Protein AF-A0A2T7NDS4-F1 (afdb_monomer)

Mean predicted aligned error: 14.31 Å

Organism: Pomacea canaliculata (NCBI:txid400727)

Sequence (154 aa):
MDAEPAAVDAEPAAVSIPSIEEQLSEEKEKNKVLEERVRQLEHHLQTLESTSKIEKFGLERYAHDDAKIEFDTGFPNYNVLKIFHIFLEPHAKVMYQTYGKSGEKVWMRRPNGNMQLIDELFMFLVWIRLGMLTTDLSDRFAISASSVSTKINV

Structure (mmCIF, N/CA/C/O backbone):
data_AF-A0A2T7NDS4-F1
#
_entry.id   AF-A0A2T7NDS4-F1
#
loop_
_atom_site.group_PDB
_atom_site.id
_atom_site.type_symbol
_atom_site.label_atom_id
_atom_site.label_alt_id
_atom_site.label_comp_id
_atom_site.label_asym_id
_atom_site.label_entity_id
_atom_site.label_seq_id
_atom_site.pdbx_PDB_ins_code
_atom_site.Cartn_x
_atom_site.Cartn_y
_atom_site.Cartn_z
_atom_site.occupancy
_atom_si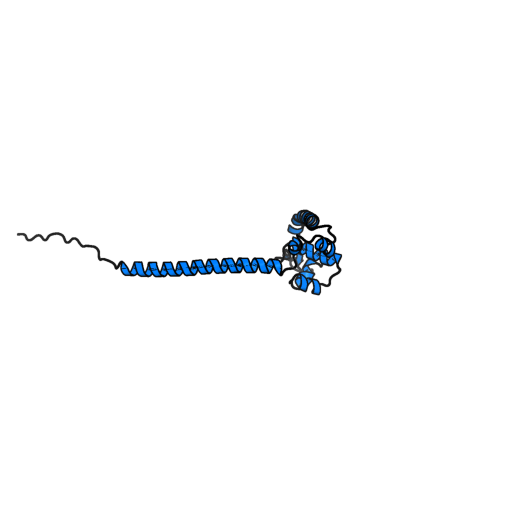te.B_iso_or_equiv
_atom_site.auth_seq_id
_atom_site.auth_comp_id
_atom_site.auth_asym_id
_atom_site.auth_atom_id
_atom_site.pdbx_PDB_model_num
ATOM 1 N N . MET A 1 1 ? -27.263 52.489 82.680 1.00 41.75 1 MET A N 1
ATOM 2 C CA . MET A 1 1 ? -25.804 52.349 82.626 1.00 41.75 1 MET A CA 1
ATOM 3 C C . MET A 1 1 ? -25.465 50.974 83.168 1.00 41.75 1 MET A C 1
ATOM 5 O O . MET A 1 1 ? -25.649 50.777 84.357 1.00 41.75 1 MET A O 1
ATOM 9 N N . ASP A 1 2 ? -25.137 49.935 82.416 1.00 43.25 2 ASP A N 1
ATOM 10 C CA . ASP A 1 2 ? -25.040 49.710 80.975 1.00 43.25 2 ASP A CA 1
ATOM 11 C C . ASP A 1 2 ? -25.204 48.194 80.794 1.00 43.25 2 ASP A C 1
ATOM 13 O O . ASP A 1 2 ? -24.576 47.411 81.505 1.00 43.25 2 ASP A O 1
ATOM 17 N N . ALA A 1 3 ? -26.113 47.782 79.911 1.00 47.69 3 ALA A N 1
ATOM 18 C CA . ALA A 1 3 ? -26.225 46.400 79.467 1.00 47.69 3 ALA A CA 1
ATOM 19 C C . ALA A 1 3 ? -25.550 46.334 78.096 1.00 47.69 3 ALA A C 1
ATOM 21 O O . ALA A 1 3 ? -26.121 46.779 77.103 1.00 47.69 3 ALA A O 1
ATOM 22 N N . GLU A 1 4 ? -24.315 45.846 78.069 1.00 45.97 4 GLU A N 1
ATOM 23 C CA . GLU A 1 4 ? -23.534 45.637 76.851 1.00 45.97 4 GLU A CA 1
ATOM 24 C C . GLU A 1 4 ? -23.618 44.146 76.470 1.00 45.97 4 GLU A C 1
ATOM 26 O O . GLU A 1 4 ? -23.260 43.293 77.288 1.00 45.97 4 GLU A O 1
ATOM 31 N N . PRO A 1 5 ? -24.162 43.788 75.290 1.00 51.44 5 PRO A N 1
ATOM 32 C CA . PRO A 1 5 ? -24.329 42.396 74.897 1.00 51.44 5 PRO A CA 1
ATOM 33 C C . PRO A 1 5 ? -23.054 41.843 74.253 1.00 51.44 5 PRO A C 1
ATOM 35 O O . PRO A 1 5 ? -22.427 42.480 73.407 1.00 51.44 5 PRO A O 1
ATOM 38 N N . ALA A 1 6 ? -22.709 40.618 74.648 1.00 43.88 6 ALA A N 1
ATOM 39 C CA . ALA A 1 6 ? -21.633 39.827 74.074 1.00 43.88 6 ALA A CA 1
ATOM 40 C C . ALA A 1 6 ? -21.829 39.613 72.563 1.00 43.88 6 ALA A C 1
ATOM 42 O O . ALA A 1 6 ? -22.940 39.364 72.091 1.00 43.88 6 ALA A O 1
ATOM 43 N N . ALA A 1 7 ? -20.721 39.718 71.831 1.00 42.28 7 ALA A N 1
ATOM 44 C CA . ALA A 1 7 ? -20.628 39.533 70.394 1.00 42.28 7 ALA A CA 1
ATOM 45 C C . ALA A 1 7 ? -21.216 38.186 69.948 1.00 42.28 7 ALA A C 1
ATOM 47 O O . ALA A 1 7 ? -20.934 37.133 70.516 1.00 42.28 7 ALA A O 1
ATOM 48 N N . VAL A 1 8 ? -22.046 38.257 68.910 1.00 47.47 8 VAL A N 1
ATOM 49 C CA . VAL A 1 8 ? -22.622 37.114 68.210 1.00 47.47 8 VAL A CA 1
ATOM 50 C C . VAL A 1 8 ? -21.560 36.591 67.247 1.00 47.47 8 VAL A C 1
ATOM 52 O O . VAL A 1 8 ? -21.313 37.207 66.210 1.00 47.47 8 VAL A O 1
ATOM 55 N N . ASP A 1 9 ? -20.936 35.465 67.585 1.00 41.38 9 ASP A N 1
ATOM 56 C CA . ASP A 1 9 ? -20.198 34.657 66.617 1.00 41.38 9 ASP A CA 1
ATOM 57 C C . ASP A 1 9 ? -21.216 34.059 65.638 1.00 41.38 9 ASP A C 1
ATOM 59 O O . ASP A 1 9 ? -21.922 33.093 65.929 1.00 41.38 9 ASP A O 1
ATOM 63 N N . ALA A 1 10 ? -21.348 34.700 64.478 1.00 47.75 10 ALA A N 1
ATOM 64 C CA . ALA A 1 10 ? -22.115 34.184 63.359 1.00 47.75 10 ALA A CA 1
ATOM 65 C C . ALA A 1 10 ? -21.339 33.022 62.721 1.00 47.75 10 ALA A C 1
ATOM 67 O O . ALA A 1 10 ? -20.487 33.211 61.853 1.00 47.75 10 ALA A O 1
ATOM 68 N N . GLU A 1 11 ? -21.644 31.815 63.186 1.00 43.88 11 GLU A N 1
ATOM 69 C CA . GLU A 1 11 ? -21.282 30.548 62.558 1.00 43.88 11 GLU A CA 1
ATOM 70 C C . GLU A 1 11 ? -21.787 30.547 61.094 1.00 43.88 11 GLU A C 1
ATOM 72 O O . GLU A 1 11 ? -22.980 30.775 60.855 1.00 43.88 11 GLU A O 1
ATOM 77 N N . PRO A 1 12 ? -20.921 30.363 60.078 1.00 47.38 12 PRO A N 1
ATOM 78 C CA . PRO A 1 12 ? -21.360 30.384 58.692 1.00 47.38 12 PRO A CA 1
ATOM 79 C C . PRO A 1 12 ? -22.199 29.140 58.396 1.00 47.38 12 PRO A C 1
ATOM 81 O O . PRO A 1 12 ? -21.776 28.006 58.611 1.00 47.38 12 PRO A O 1
ATOM 84 N N . ALA A 1 13 ? -23.401 29.399 57.883 1.00 47.78 13 ALA A N 1
ATOM 85 C CA . ALA A 1 13 ? -24.401 28.433 57.462 1.00 47.78 13 ALA A CA 1
ATOM 86 C C . ALA A 1 13 ? -23.800 27.204 56.757 1.00 47.78 13 ALA A C 1
ATOM 88 O O . ALA A 1 13 ? -23.180 27.304 55.697 1.00 47.78 13 ALA A O 1
ATOM 89 N N . ALA A 1 14 ? -24.059 26.036 57.343 1.00 49.88 14 ALA A N 1
ATOM 90 C CA . ALA A 1 14 ? -23.807 24.728 56.767 1.00 49.88 14 ALA A CA 1
ATOM 91 C C . ALA A 1 14 ? -24.594 24.556 55.453 1.00 49.88 14 ALA A C 1
ATOM 93 O O . ALA A 1 14 ? -25.759 24.158 55.444 1.00 49.88 14 ALA A O 1
ATOM 94 N N . VAL A 1 15 ? -23.958 24.855 54.321 1.00 55.72 15 VAL A N 1
ATOM 95 C CA . VAL A 1 15 ? -24.468 24.474 53.001 1.00 55.72 15 VAL A CA 1
ATOM 96 C C . VAL A 1 15 ? -24.161 22.987 52.789 1.00 55.72 15 VAL A C 1
ATOM 98 O O . VAL A 1 15 ? -23.038 2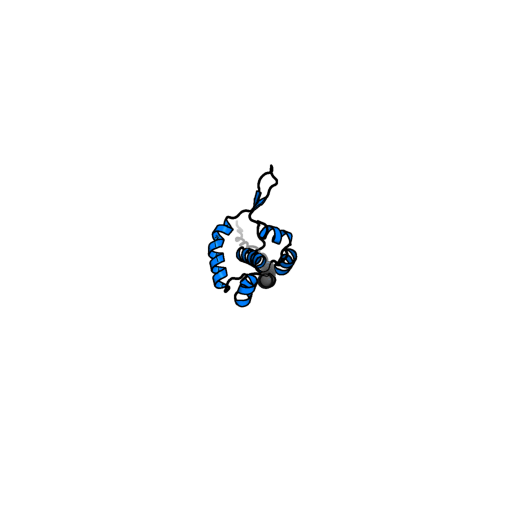2.601 52.490 1.00 55.72 15 VAL A O 1
ATOM 101 N N . SER A 1 16 ? -25.187 22.169 53.031 1.00 60.44 16 SER A N 1
ATOM 102 C CA . SER A 1 16 ? -25.400 20.757 52.666 1.00 60.44 16 SER A CA 1
ATOM 103 C C . SER A 1 16 ? -24.277 20.013 51.920 1.00 60.44 16 SER A C 1
ATOM 105 O O . SER A 1 16 ? -24.285 19.886 50.697 1.00 60.44 16 SER A O 1
ATOM 107 N N . ILE A 1 17 ? -23.415 19.370 52.707 1.00 57.44 17 ILE A N 1
ATOM 108 C CA . ILE A 1 17 ? -22.462 18.310 52.328 1.00 57.44 17 ILE A CA 1
ATOM 109 C C . ILE A 1 17 ? -23.103 17.121 51.554 1.00 57.44 17 ILE A C 1
ATOM 111 O O . ILE A 1 17 ? -22.473 16.644 50.609 1.00 57.44 17 ILE A O 1
ATOM 115 N N . PRO A 1 18 ? -24.353 16.675 51.830 1.00 60.62 18 PRO A N 1
ATOM 116 C CA . PRO A 1 18 ? -24.941 15.507 51.151 1.00 60.62 18 PRO A CA 1
ATOM 117 C C . PRO A 1 18 ? -25.150 15.686 49.640 1.00 60.62 18 PRO A C 1
ATOM 119 O O . PRO A 1 18 ? -25.007 14.740 48.873 1.00 60.62 18 PRO A O 1
ATOM 122 N N . SER A 1 19 ? -25.442 16.913 49.193 1.00 67.25 19 SER A N 1
ATOM 123 C CA . SER A 1 19 ? -25.719 17.205 47.778 1.00 67.25 19 SER A CA 1
ATOM 124 C C . SER A 1 19 ? -24.466 17.128 46.902 1.00 67.25 19 SER A C 1
ATOM 126 O O . SER A 1 19 ? -24.572 16.881 45.703 1.00 67.25 19 SER A O 1
ATOM 128 N N . ILE A 1 20 ? -23.287 17.358 47.484 1.00 73.94 20 ILE A N 1
ATOM 129 C CA . ILE A 1 20 ? -22.004 17.313 46.773 1.00 73.94 20 ILE A CA 1
ATOM 130 C C . ILE A 1 20 ? -21.525 15.861 46.653 1.00 73.94 20 ILE A C 1
ATOM 132 O O . ILE A 1 20 ? -20.985 15.474 45.618 1.00 73.94 20 ILE A O 1
ATOM 136 N N . GLU A 1 21 ? -21.752 15.039 47.680 1.00 77.31 21 GLU A N 1
ATOM 137 C CA . GLU A 1 21 ? -21.430 13.606 47.653 1.00 77.31 21 GLU A CA 1
ATOM 138 C C . GLU A 1 21 ? -22.264 12.853 46.611 1.00 77.31 21 GLU A C 1
ATOM 140 O O . GLU A 1 21 ? -21.729 12.021 45.875 1.00 77.31 21 GLU A O 1
ATOM 145 N N . GLU A 1 22 ? -23.548 13.196 46.494 1.00 80.75 22 GLU A N 1
ATOM 146 C CA . GLU A 1 22 ? -24.446 12.640 45.481 1.00 80.75 22 GLU A CA 1
ATOM 147 C C . GLU A 1 22 ? -23.983 13.006 44.062 1.00 80.75 22 GLU A C 1
ATOM 149 O O . GLU A 1 22 ? -23.778 12.117 43.232 1.00 80.75 22 GLU A O 1
ATOM 154 N N . GLN A 1 23 ? -23.663 14.280 43.812 1.00 80.31 23 GLN A N 1
ATOM 155 C CA . GLN A 1 23 ? -23.099 14.737 42.534 1.00 80.31 23 GLN A CA 1
ATOM 156 C C . GLN A 1 23 ? -21.752 14.078 42.200 1.00 80.31 23 GLN A C 1
ATOM 158 O O . GLN A 1 23 ? -21.508 13.710 41.050 1.00 80.31 23 GLN A O 1
ATOM 163 N N . LEU A 1 24 ? -20.881 13.886 43.197 1.00 84.88 24 LEU A N 1
ATOM 164 C CA . LEU A 1 24 ? -19.600 13.199 43.023 1.00 84.88 24 LEU A CA 1
ATOM 165 C C . LEU A 1 24 ? -19.795 11.714 42.686 1.00 84.88 24 LEU A C 1
ATOM 167 O O . LEU A 1 24 ? -18.999 11.141 41.939 1.00 84.88 24 LEU A O 1
ATOM 171 N N . SER A 1 25 ? -20.838 11.082 43.228 1.00 83.62 25 SER A N 1
ATOM 172 C CA . SER A 1 25 ? -21.182 9.692 42.920 1.00 83.62 25 SER A CA 1
ATOM 173 C C . SER A 1 25 ? -21.686 9.534 41.481 1.00 83.62 25 SER A C 1
ATOM 175 O O . SER A 1 25 ? -21.227 8.637 40.769 1.00 83.62 25 SER A O 1
ATOM 177 N N . GLU A 1 26 ? -22.530 10.457 41.012 1.00 84.88 26 GLU A N 1
ATOM 178 C CA . GLU A 1 26 ? -23.036 10.466 39.639 1.00 84.88 26 GLU A CA 1
ATOM 179 C C . GLU A 1 26 ? -21.928 10.736 38.616 1.00 84.88 26 GLU A C 1
ATOM 181 O O . GLU A 1 26 ? -21.878 10.086 37.572 1.00 84.88 26 GLU A O 1
ATOM 186 N N . GLU A 1 27 ? -21.019 11.671 38.903 1.00 85.44 27 GLU A N 1
ATOM 187 C CA . GLU A 1 27 ? -19.865 11.950 38.038 1.00 85.44 27 GLU A CA 1
ATOM 188 C C . GLU A 1 27 ? -18.892 10.772 37.965 1.00 85.44 27 GLU A C 1
ATOM 190 O O . GLU A 1 27 ? -18.367 10.454 36.896 1.00 85.44 27 GLU A O 1
ATOM 195 N N . LYS A 1 28 ? -18.674 10.059 39.075 1.00 88.69 28 LYS A N 1
ATOM 196 C CA . LYS A 1 28 ? -17.864 8.833 39.059 1.00 88.69 28 LYS A CA 1
ATOM 197 C C . LYS A 1 28 ? -18.490 7.755 38.183 1.00 88.69 28 LYS A C 1
ATOM 199 O O . LYS A 1 28 ? -17.766 7.069 37.465 1.00 88.69 28 LYS A O 1
ATOM 204 N N . GLU A 1 29 ? -19.810 7.612 38.218 1.00 90.44 29 GLU A N 1
ATOM 205 C CA . GLU A 1 29 ? -20.498 6.629 37.385 1.00 90.44 29 GLU A CA 1
ATOM 206 C C . GLU A 1 29 ? -20.467 7.021 35.900 1.00 90.44 29 GLU A C 1
ATOM 208 O O . GLU A 1 29 ? -20.160 6.190 35.045 1.00 90.44 29 GLU A O 1
ATOM 213 N N . LYS A 1 30 ? -20.657 8.309 35.583 1.00 89.81 30 LYS A N 1
ATOM 214 C CA . LYS A 1 30 ? -20.481 8.835 34.218 1.00 89.81 30 LYS A CA 1
ATOM 215 C C . LYS A 1 30 ? -19.061 8.613 33.699 1.00 89.81 30 LYS A C 1
ATOM 217 O O . LYS A 1 30 ? -18.908 8.174 32.560 1.00 89.81 30 LYS A O 1
ATOM 222 N N . ASN A 1 31 ? -18.038 8.851 34.524 1.00 90.38 31 ASN A N 1
ATOM 223 C CA . ASN A 1 31 ? -16.645 8.601 34.149 1.00 90.38 31 ASN A CA 1
ATOM 224 C C . ASN A 1 31 ? -16.390 7.125 33.847 1.00 90.38 31 ASN A C 1
ATOM 226 O O . ASN A 1 31 ? -15.799 6.822 32.816 1.00 90.38 31 ASN A O 1
ATOM 230 N N . LYS A 1 32 ? -16.914 6.197 34.656 1.00 94.12 32 LYS A N 1
ATOM 231 C CA . LYS A 1 32 ? -16.800 4.759 34.362 1.00 94.12 32 LYS A CA 1
ATOM 232 C C . LYS A 1 32 ? -17.448 4.378 33.032 1.00 94.12 32 LYS A C 1
ATOM 234 O O . LYS A 1 32 ? -16.867 3.621 32.259 1.00 94.12 32 LYS A O 1
ATOM 239 N N . VAL A 1 33 ? -18.643 4.903 32.746 1.00 93.75 33 VAL A N 1
ATOM 240 C CA . VAL A 1 33 ? -19.336 4.641 31.472 1.00 93.75 33 VAL A CA 1
ATOM 241 C C . VAL A 1 33 ? -18.559 5.232 30.291 1.00 93.75 33 VAL A C 1
ATOM 243 O O . VAL A 1 33 ? -18.480 4.607 29.233 1.00 93.75 33 VAL A O 1
ATOM 246 N N . LEU A 1 34 ? -17.975 6.421 30.457 1.00 92.38 34 LEU A N 1
ATOM 247 C CA . LEU A 1 34 ? -17.138 7.053 29.437 1.00 92.38 34 LEU A CA 1
ATOM 248 C C . LEU A 1 34 ? -15.850 6.261 29.189 1.00 92.38 34 LEU A C 1
ATOM 250 O O . LEU A 1 34 ? -15.541 5.991 28.031 1.00 92.38 34 LEU A O 1
ATOM 254 N N . GLU A 1 35 ? -15.149 5.830 30.237 1.00 93.75 35 GLU A N 1
ATOM 255 C CA . GLU A 1 35 ? -13.959 4.973 30.134 1.00 93.75 35 GLU A CA 1
ATOM 256 C C . GLU A 1 35 ? -14.268 3.666 29.396 1.00 93.75 35 GLU A C 1
ATOM 258 O O . GLU A 1 35 ? -13.497 3.223 28.543 1.00 93.75 35 GLU A O 1
ATOM 263 N N . GLU A 1 36 ? -15.428 3.071 29.670 1.00 94.00 36 GLU A N 1
ATOM 264 C CA . GLU A 1 36 ? -15.851 1.852 28.992 1.00 94.00 36 GLU A CA 1
ATOM 265 C C . GLU A 1 36 ? -16.171 2.089 27.512 1.00 94.00 36 GLU A C 1
ATOM 267 O O . GLU A 1 36 ? -15.771 1.300 26.655 1.00 94.00 36 GLU A O 1
ATOM 272 N N . ARG A 1 37 ? -16.812 3.214 27.171 1.00 93.25 37 ARG A N 1
ATOM 273 C CA . ARG A 1 37 ? -17.017 3.595 25.766 1.00 93.25 37 ARG A CA 1
ATOM 274 C C . ARG A 1 37 ? -15.709 3.869 25.037 1.00 93.25 37 ARG A C 1
ATOM 276 O O . ARG A 1 37 ? -15.604 3.496 23.873 1.00 93.25 37 ARG A O 1
ATOM 283 N N . VAL A 1 38 ? -14.729 4.490 25.694 1.00 94.56 38 VAL A N 1
ATOM 284 C CA . VAL A 1 38 ? -13.395 4.700 25.111 1.00 94.56 38 VAL A CA 1
ATOM 285 C C . VAL A 1 38 ? -12.754 3.352 24.793 1.00 94.56 38 VAL A C 1
ATOM 287 O O . VAL A 1 38 ? -12.380 3.135 23.643 1.00 94.56 38 VAL A O 1
ATOM 290 N N . ARG A 1 39 ? -12.751 2.402 25.739 1.00 94.81 39 ARG A N 1
ATOM 291 C CA . ARG A 1 39 ? -12.239 1.042 25.492 1.00 94.81 39 ARG A CA 1
ATOM 292 C C . ARG A 1 39 ? -12.949 0.336 24.338 1.00 94.81 39 ARG A C 1
ATOM 294 O O . ARG A 1 39 ? -12.298 -0.283 23.498 1.00 94.81 39 ARG A O 1
ATOM 301 N N . GLN A 1 40 ? -14.277 0.427 24.271 1.00 93.94 40 GLN A N 1
ATOM 302 C CA . GLN A 1 40 ? -15.055 -0.188 23.190 1.00 93.94 40 GLN A CA 1
ATOM 303 C C . GLN A 1 40 ? -14.743 0.438 21.829 1.00 93.94 40 GLN A C 1
ATOM 305 O O . GLN A 1 40 ? -14.594 -0.284 20.842 1.00 93.94 40 GLN A O 1
ATOM 310 N N . LEU A 1 41 ? -14.607 1.765 21.768 1.00 93.12 41 LEU A N 1
ATOM 311 C CA . LEU A 1 41 ? -14.232 2.473 20.546 1.00 93.12 41 LEU A CA 1
ATOM 312 C C . LEU A 1 41 ? -12.813 2.118 20.102 1.00 93.12 41 LEU A C 1
ATOM 314 O O . LEU A 1 41 ? -12.609 1.851 18.921 1.00 93.12 41 LEU A O 1
ATOM 318 N N . GLU A 1 42 ? -11.855 2.052 21.025 1.00 93.88 42 GLU A N 1
ATOM 319 C CA . GLU A 1 42 ? -10.484 1.619 20.735 1.00 93.88 42 GLU A CA 1
ATOM 320 C C . GLU A 1 42 ? -10.456 0.189 20.183 1.00 93.88 42 GLU A C 1
ATOM 322 O O . GLU A 1 42 ? -9.829 -0.065 19.152 1.00 93.88 42 GLU A O 1
ATOM 327 N N . HIS A 1 43 ? -11.210 -0.731 20.791 1.00 92.12 43 HIS A N 1
ATOM 328 C CA . HIS A 1 43 ? -11.335 -2.103 20.300 1.00 92.12 43 HIS A CA 1
ATOM 329 C C . HIS A 1 43 ? -11.993 -2.168 18.912 1.00 92.12 43 HIS A C 1
ATOM 331 O O . HIS A 1 43 ? -11.541 -2.907 18.032 1.00 92.12 43 HIS A O 1
ATOM 337 N N . HIS A 1 44 ? -13.052 -1.388 18.681 1.00 89.06 44 HIS A N 1
ATOM 338 C CA . HIS A 1 44 ? -13.714 -1.310 17.378 1.00 89.06 44 HIS A CA 1
ATOM 339 C C . HIS A 1 44 ? -12.783 -0.742 16.306 1.00 89.06 44 HIS A C 1
ATOM 341 O O . HIS A 1 44 ? -12.746 -1.284 15.205 1.00 89.06 44 HIS A O 1
ATOM 347 N N . LEU A 1 45 ? -12.004 0.297 16.622 1.00 86.81 45 LEU A N 1
ATOM 348 C CA . LEU A 1 45 ? -10.998 0.848 15.715 1.00 86.81 45 LEU A CA 1
ATOM 349 C C . LEU A 1 45 ? -9.917 -0.183 15.398 1.00 86.81 45 LEU A C 1
ATOM 351 O O . LEU A 1 45 ? -9.616 -0.392 14.229 1.00 86.81 45 LEU A O 1
ATOM 355 N N . GLN A 1 46 ? -9.401 -0.898 16.398 1.00 83.50 46 GLN A N 1
ATOM 356 C CA . GLN A 1 46 ? -8.418 -1.961 16.183 1.00 83.50 46 GLN A CA 1
ATOM 357 C C . GLN A 1 46 ? -8.980 -3.102 15.315 1.00 83.50 46 GLN A C 1
ATOM 359 O O . GLN A 1 46 ? -8.297 -3.625 14.427 1.00 83.50 46 GLN A O 1
ATOM 364 N N . THR A 1 47 ? -10.245 -3.468 15.527 1.00 75.50 47 THR A N 1
ATOM 365 C CA . THR A 1 47 ? -10.943 -4.497 14.739 1.00 75.50 47 THR A CA 1
ATOM 366 C C . THR A 1 47 ? -11.185 -4.030 13.302 1.00 75.50 47 THR A C 1
ATOM 368 O O . THR A 1 47 ? -10.924 -4.770 12.357 1.00 75.50 47 THR A O 1
ATOM 371 N N . LEU A 1 48 ? -11.627 -2.786 13.109 1.00 77.00 48 LEU A N 1
ATOM 372 C CA . LEU A 1 48 ? -11.818 -2.178 11.788 1.00 77.00 48 LEU A CA 1
ATOM 373 C C . LEU A 1 48 ? -10.495 -2.010 11.040 1.00 77.00 48 LEU A C 1
ATOM 375 O O . LEU A 1 48 ? -10.425 -2.282 9.848 1.00 77.00 48 LEU A O 1
ATOM 379 N N . GLU A 1 49 ? -9.425 -1.601 11.718 1.00 71.38 49 GLU A N 1
ATOM 380 C CA . GLU A 1 49 ? -8.103 -1.490 11.106 1.00 71.38 49 GLU A CA 1
ATOM 381 C C . GLU A 1 49 ? -7.553 -2.849 10.683 1.00 71.38 49 GLU A C 1
ATOM 383 O O . GLU A 1 49 ? -6.970 -2.966 9.606 1.00 71.38 49 GLU A O 1
ATOM 388 N N . SER A 1 50 ? -7.724 -3.879 11.511 1.00 62.19 50 SER A N 1
ATOM 389 C CA . SER A 1 50 ? -7.268 -5.232 11.183 1.00 62.19 50 SER A CA 1
ATOM 390 C C . SER A 1 50 ? -8.083 -5.848 10.044 1.00 62.19 50 SER A C 1
ATOM 392 O O . SER A 1 50 ? -7.493 -6.343 9.088 1.00 62.19 50 SER A O 1
ATOM 394 N N . THR A 1 51 ? -9.413 -5.742 10.073 1.00 58.84 51 THR A N 1
ATOM 395 C CA . THR A 1 51 ? -10.287 -6.211 8.978 1.00 58.84 51 THR A CA 1
ATOM 396 C C . THR A 1 51 ? -10.052 -5.440 7.679 1.00 58.84 51 THR A C 1
ATOM 398 O O . THR A 1 51 ? -9.843 -6.059 6.642 1.00 58.84 51 THR A O 1
ATOM 401 N N . SER A 1 52 ? -9.936 -4.110 7.724 1.00 60.81 52 SER A N 1
ATOM 402 C CA . SER A 1 52 ? -9.626 -3.270 6.553 1.00 60.81 52 SER A CA 1
ATOM 403 C C . SER A 1 52 ? -8.262 -3.589 5.922 1.00 60.81 52 SER A C 1
ATOM 405 O O . SER A 1 52 ? -8.119 -3.531 4.700 1.00 60.81 52 SER A O 1
ATOM 407 N N . LYS A 1 53 ? -7.259 -3.975 6.726 1.00 56.69 53 LYS A N 1
ATOM 408 C CA . LYS A 1 53 ? -5.954 -4.452 6.223 1.00 56.69 53 LYS A CA 1
ATOM 409 C C . LYS A 1 53 ? -6.047 -5.821 5.543 1.00 56.69 53 LYS A C 1
ATOM 411 O O . LYS A 1 53 ? -5.268 -6.088 4.636 1.00 56.69 53 LYS A O 1
ATOM 416 N N . ILE A 1 54 ? -6.967 -6.682 5.982 1.00 50.75 54 ILE A N 1
ATOM 417 C CA . ILE A 1 54 ? -7.142 -8.045 5.455 1.00 50.75 54 ILE A CA 1
ATOM 418 C C . ILE A 1 54 ? -8.025 -8.055 4.198 1.00 50.75 54 ILE A C 1
ATOM 420 O O . ILE A 1 54 ? -7.766 -8.827 3.274 1.00 50.75 54 ILE A O 1
ATOM 424 N N . GLU A 1 55 ? -9.061 -7.216 4.154 1.00 54.66 55 GLU A N 1
ATOM 425 C CA . GLU A 1 55 ? -10.044 -7.182 3.063 1.00 54.66 55 GLU A CA 1
ATOM 426 C C . GLU A 1 55 ? -9.518 -6.506 1.794 1.00 54.66 55 GLU A C 1
ATOM 428 O O . GLU A 1 55 ? -9.946 -6.842 0.691 1.00 54.66 55 GLU A O 1
ATOM 433 N N . LYS A 1 56 ? -8.549 -5.596 1.916 1.00 65.19 56 LYS A N 1
ATOM 434 C CA . LYS A 1 56 ? -7.893 -5.006 0.749 1.00 65.19 56 LYS A CA 1
ATOM 435 C C . LYS A 1 56 ? -6.843 -5.978 0.226 1.00 65.19 56 LYS A C 1
ATOM 437 O O . LYS A 1 56 ? -5.945 -6.389 0.958 1.00 65.19 56 LYS A O 1
ATOM 442 N N . PHE A 1 57 ? -6.919 -6.335 -1.056 1.00 67.56 57 PHE A N 1
ATOM 443 C CA . PHE A 1 57 ? -5.813 -6.993 -1.755 1.00 67.56 57 PHE A CA 1
ATOM 444 C C . PHE A 1 57 ? -4.628 -6.016 -1.797 1.00 67.56 57 PHE A C 1
ATOM 446 O O . PHE A 1 57 ? -4.509 -5.200 -2.700 1.00 67.56 57 PHE A O 1
ATOM 453 N N . GLY A 1 58 ? -3.804 -6.038 -0.754 1.00 77.69 58 GLY A N 1
ATOM 454 C CA . GLY A 1 58 ? -2.605 -5.221 -0.601 1.00 77.69 58 GLY A CA 1
ATOM 455 C C . GLY A 1 58 ? -1.357 -6.091 -0.607 1.00 77.69 58 GLY A C 1
ATOM 456 O O . GLY A 1 58 ? -1.428 -7.305 -0.384 1.00 77.69 58 GLY A O 1
ATOM 457 N N . LEU A 1 59 ? -0.204 -5.469 -0.844 1.00 85.44 59 LEU A N 1
ATOM 458 C CA . LEU A 1 59 ? 1.070 -6.182 -0.929 1.00 85.44 59 LEU A CA 1
ATOM 459 C C . LEU A 1 59 ? 1.371 -6.954 0.368 1.00 85.44 59 LEU A C 1
A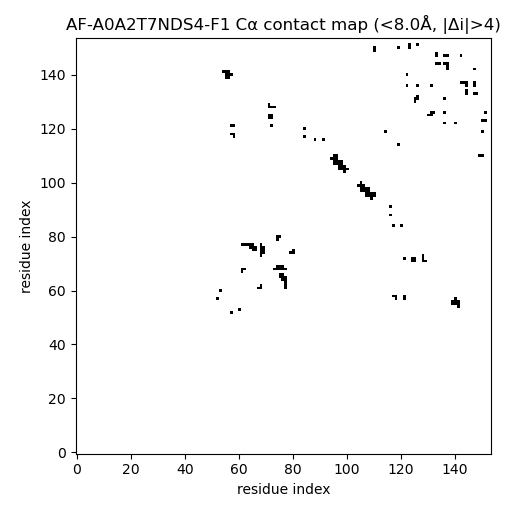TOM 461 O O . LEU A 1 59 ? 1.854 -8.083 0.321 1.00 85.44 59 LEU A O 1
ATOM 465 N N . GLU A 1 60 ? 1.056 -6.363 1.524 1.00 85.62 60 GLU A N 1
ATOM 466 C CA . GLU A 1 60 ? 1.389 -6.929 2.839 1.00 85.62 60 GLU A CA 1
ATOM 467 C C . GLU A 1 60 ? 0.728 -8.292 3.098 1.00 85.62 60 GLU A C 1
ATOM 469 O O . GLU A 1 60 ? 1.268 -9.111 3.840 1.00 85.62 60 GLU A O 1
ATOM 474 N N . ARG A 1 61 ? -0.393 -8.599 2.430 1.00 84.69 61 ARG A N 1
ATOM 475 C CA . ARG A 1 61 ? -1.038 -9.919 2.519 1.00 84.69 61 ARG A CA 1
ATOM 476 C C . ARG A 1 61 ? -0.140 -11.044 1.996 1.00 84.69 61 ARG A C 1
ATOM 478 O O . ARG A 1 61 ? -0.267 -12.185 2.435 1.00 84.69 61 ARG A O 1
ATOM 485 N N . TYR A 1 62 ? 0.751 -10.719 1.066 1.00 86.56 62 TYR A N 1
ATOM 486 C CA . TYR A 1 62 ? 1.652 -11.659 0.406 1.00 86.56 62 TYR A CA 1
ATOM 487 C C . TYR A 1 62 ? 3.093 -11.543 0.911 1.00 86.56 62 TYR A C 1
ATOM 489 O O . TYR A 1 62 ? 3.990 -12.149 0.336 1.00 86.56 62 TYR A O 1
ATOM 497 N N . ALA A 1 63 ? 3.330 -10.821 2.013 1.00 86.75 63 ALA A N 1
ATOM 498 C CA . ALA A 1 63 ? 4.673 -10.614 2.563 1.00 86.75 63 ALA A CA 1
ATOM 499 C C . ALA A 1 63 ? 5.397 -11.911 2.972 1.00 86.75 63 ALA A C 1
ATOM 501 O O . ALA A 1 63 ? 6.618 -11.918 3.117 1.00 86.75 63 ALA A O 1
ATOM 502 N N . HIS A 1 64 ? 4.652 -13.002 3.167 1.00 88.62 64 HIS A N 1
ATOM 503 C CA . HIS A 1 64 ? 5.176 -14.319 3.532 1.00 88.62 64 HIS A CA 1
ATOM 504 C C . HIS A 1 64 ? 5.029 -15.369 2.419 1.00 88.62 64 HIS A C 1
ATOM 506 O O . HIS A 1 64 ? 5.328 -16.538 2.652 1.00 88.62 64 HIS A O 1
ATOM 512 N N . ASP A 1 65 ? 4.559 -14.977 1.232 1.00 92.62 65 ASP A N 1
ATOM 513 C CA . ASP A 1 65 ? 4.326 -15.875 0.097 1.00 92.62 65 ASP A CA 1
ATOM 514 C C . ASP A 1 65 ? 5.053 -15.352 -1.146 1.00 92.62 65 ASP A C 1
ATOM 516 O O . ASP A 1 65 ? 4.482 -14.684 -2.012 1.00 92.62 65 ASP A O 1
ATOM 520 N N . ASP A 1 66 ? 6.345 -15.665 -1.222 1.00 94.50 66 ASP A N 1
ATOM 521 C CA . ASP A 1 66 ? 7.200 -15.226 -2.325 1.00 94.50 66 ASP A CA 1
ATOM 522 C C . ASP A 1 66 ? 6.757 -15.803 -3.675 1.00 94.50 66 ASP A C 1
ATOM 524 O O . ASP A 1 66 ? 6.861 -15.118 -4.691 1.00 94.50 66 ASP A O 1
ATOM 528 N N . ALA A 1 67 ? 6.182 -17.011 -3.693 1.00 94.88 67 ALA A N 1
ATOM 529 C CA . ALA A 1 67 ? 5.654 -17.609 -4.916 1.00 94.88 67 ALA A CA 1
ATOM 530 C C . ALA A 1 67 ? 4.483 -16.788 -5.471 1.00 94.88 67 ALA A C 1
ATOM 532 O O . ALA A 1 67 ? 4.369 -16.585 -6.684 1.00 94.88 67 ALA A O 1
ATOM 533 N N . LYS A 1 68 ? 3.622 -16.272 -4.586 1.00 92.38 68 LYS A N 1
ATOM 534 C CA . LYS A 1 68 ? 2.531 -15.392 -4.997 1.00 92.38 68 LYS A CA 1
ATOM 535 C C . LYS A 1 68 ? 3.031 -14.024 -5.449 1.00 92.38 68 LYS A C 1
ATOM 537 O O . LYS A 1 68 ? 2.527 -13.523 -6.452 1.00 92.38 68 LYS A O 1
ATOM 542 N N . ILE A 1 69 ? 4.040 -13.458 -4.783 1.00 94.56 69 ILE A N 1
ATOM 543 C CA . ILE A 1 69 ? 4.688 -12.214 -5.232 1.00 94.56 69 ILE A CA 1
ATOM 544 C C . ILE A 1 69 ? 5.274 -12.375 -6.638 1.00 94.56 69 ILE A C 1
ATOM 546 O O . ILE A 1 69 ? 5.030 -11.522 -7.496 1.00 94.56 69 ILE A O 1
ATOM 550 N N . GLU A 1 70 ? 6.000 -13.461 -6.897 1.00 95.75 70 GLU A N 1
ATOM 551 C CA . GLU A 1 70 ? 6.592 -13.737 -8.208 1.00 95.75 70 GLU A CA 1
ATOM 552 C C . GLU A 1 70 ? 5.524 -13.917 -9.284 1.00 95.75 70 GLU A C 1
ATOM 554 O O . GLU A 1 70 ? 5.625 -13.338 -10.369 1.00 95.75 70 GLU A O 1
ATOM 559 N N . PHE A 1 71 ? 4.460 -14.654 -8.972 1.00 94.25 71 PHE A N 1
ATOM 560 C CA . PHE A 1 71 ? 3.352 -14.852 -9.896 1.00 94.25 71 PHE A CA 1
ATOM 561 C C . PHE A 1 71 ? 2.649 -13.533 -10.253 1.00 94.25 71 PHE A C 1
ATOM 563 O O . PHE A 1 71 ? 2.462 -13.234 -11.435 1.00 94.25 71 PHE A O 1
ATOM 570 N N . ASP A 1 72 ? 2.284 -12.743 -9.241 1.00 92.12 72 ASP A N 1
ATOM 571 C CA . ASP A 1 72 ? 1.485 -11.529 -9.409 1.00 92.12 72 ASP A CA 1
ATOM 572 C C . ASP A 1 72 ? 2.314 -10.358 -9.963 1.00 92.12 72 ASP A C 1
ATOM 574 O O . ASP A 1 72 ? 1.791 -9.554 -10.728 1.00 92.12 72 ASP A O 1
ATOM 578 N N . THR A 1 73 ? 3.605 -10.247 -9.626 1.00 94.19 73 THR A N 1
ATOM 579 C CA . THR A 1 73 ? 4.422 -9.061 -9.968 1.00 94.19 73 THR A CA 1
ATOM 580 C C . THR A 1 73 ? 5.630 -9.332 -10.855 1.00 94.19 73 THR A C 1
ATOM 582 O O . THR A 1 73 ? 6.184 -8.396 -11.429 1.00 94.19 73 THR A O 1
ATOM 585 N N . GLY A 1 74 ? 6.071 -10.587 -10.958 1.00 94.62 74 GLY A N 1
ATOM 586 C CA . GLY A 1 74 ? 7.330 -10.964 -11.603 1.00 94.62 74 GLY A CA 1
ATOM 587 C C . GLY A 1 74 ? 8.589 -10.701 -10.766 1.00 94.62 74 GLY A C 1
ATOM 588 O O . GLY A 1 74 ? 9.680 -11.053 -11.210 1.00 94.62 74 GLY A O 1
ATOM 589 N N . PHE A 1 75 ? 8.478 -10.098 -9.576 1.00 95.44 75 PHE A N 1
ATOM 590 C CA . PHE A 1 75 ? 9.616 -9.952 -8.667 1.00 95.44 75 PHE A CA 1
ATOM 591 C C . PHE A 1 75 ? 9.891 -11.264 -7.919 1.00 95.44 75 PHE A C 1
ATOM 593 O O . PHE A 1 75 ? 8.943 -11.882 -7.452 1.00 95.44 75 PHE A O 1
ATOM 600 N N . PRO A 1 76 ? 11.159 -11.662 -7.703 1.00 95.00 76 PRO A N 1
ATOM 601 C CA . PRO A 1 76 ? 11.474 -12.967 -7.110 1.00 95.00 76 PRO A CA 1
ATOM 602 C C . PRO A 1 76 ? 10.950 -13.192 -5.684 1.00 95.00 76 PRO A C 1
ATOM 604 O O . PRO A 1 76 ? 10.823 -14.329 -5.253 1.00 95.00 76 PRO A O 1
ATOM 607 N N . ASN A 1 77 ? 10.753 -12.121 -4.912 1.00 95.19 77 ASN A N 1
ATOM 608 C CA . ASN A 1 77 ? 10.249 -12.176 -3.541 1.00 95.19 77 ASN A CA 1
ATOM 609 C C . ASN A 1 77 ? 9.787 -10.790 -3.073 1.00 95.19 77 ASN A C 1
ATOM 611 O O . ASN A 1 77 ? 10.084 -9.762 -3.702 1.00 95.19 77 ASN A O 1
ATOM 615 N N . TYR A 1 78 ? 9.109 -10.763 -1.926 1.00 94.12 78 TYR A N 1
ATOM 616 C CA . TYR A 1 78 ? 8.599 -9.536 -1.312 1.00 94.12 78 TYR A CA 1
ATOM 617 C C . TYR A 1 78 ? 9.705 -8.503 -1.030 1.00 94.12 78 TYR A C 1
ATOM 619 O O . TYR A 1 78 ? 9.519 -7.309 -1.274 1.00 94.12 78 TYR A O 1
ATOM 627 N N . ASN A 1 79 ? 10.878 -8.940 -0.559 1.00 95.06 79 ASN A N 1
ATOM 628 C CA . ASN A 1 79 ? 11.960 -8.030 -0.172 1.00 95.06 79 ASN A CA 1
ATOM 629 C C . ASN A 1 79 ? 12.517 -7.247 -1.367 1.00 95.06 79 ASN A C 1
ATOM 631 O O . ASN A 1 79 ? 12.741 -6.041 -1.254 1.00 95.06 79 ASN A O 1
ATOM 635 N N . VAL A 1 80 ? 12.708 -7.900 -2.517 1.00 95.75 80 VAL A N 1
ATOM 636 C CA . VAL A 1 80 ? 13.197 -7.230 -3.735 1.00 95.75 80 VAL A CA 1
ATOM 637 C C . VAL A 1 80 ? 12.181 -6.195 -4.218 1.00 95.75 80 VAL A C 1
ATOM 639 O O . VAL A 1 80 ? 12.562 -5.060 -4.514 1.00 95.75 80 VAL A O 1
ATOM 642 N N . LEU A 1 81 ? 10.890 -6.542 -4.229 1.00 95.25 81 LEU A N 1
ATOM 643 C CA . LEU A 1 81 ? 9.824 -5.599 -4.573 1.00 95.25 81 LEU A CA 1
ATOM 644 C C . LEU A 1 81 ? 9.811 -4.406 -3.606 1.00 95.25 81 LEU A C 1
ATOM 646 O O . LEU A 1 81 ? 9.735 -3.255 -4.038 1.00 95.25 81 LEU A O 1
ATOM 650 N N . LYS A 1 82 ? 9.961 -4.648 -2.300 1.00 93.94 82 LYS A N 1
ATOM 651 C CA . LYS A 1 82 ? 9.988 -3.585 -1.287 1.00 93.94 82 LYS A CA 1
ATOM 652 C C . LYS A 1 82 ? 11.182 -2.645 -1.454 1.00 93.94 82 LYS A C 1
ATOM 654 O O . LYS A 1 82 ? 11.011 -1.434 -1.337 1.00 93.94 82 LYS A O 1
ATOM 659 N N . ILE A 1 83 ? 12.367 -3.167 -1.781 1.00 95.88 83 ILE A N 1
ATOM 660 C CA . ILE A 1 83 ? 13.548 -2.347 -2.106 1.00 95.88 83 ILE A CA 1
ATOM 661 C C . ILE A 1 83 ? 13.270 -1.473 -3.335 1.00 95.88 83 ILE A C 1
ATOM 663 O O . ILE A 1 83 ? 13.549 -0.273 -3.316 1.00 95.88 83 ILE A O 1
ATOM 667 N N . PHE A 1 84 ? 12.675 -2.052 -4.379 1.00 95.25 84 PHE A N 1
ATOM 668 C CA . PHE A 1 84 ? 12.286 -1.312 -5.578 1.00 95.25 84 PHE A CA 1
ATOM 669 C C . PHE A 1 84 ? 11.275 -0.198 -5.265 1.00 95.25 84 PHE A C 1
ATOM 671 O O . PHE A 1 84 ? 11.445 0.938 -5.711 1.00 95.25 84 PHE A O 1
ATOM 678 N N . HIS A 1 85 ? 10.276 -0.481 -4.426 1.00 93.25 85 HIS A N 1
ATOM 679 C CA . HIS A 1 85 ? 9.339 0.530 -3.943 1.00 93.25 85 HIS A CA 1
ATOM 680 C C . HIS A 1 85 ? 10.050 1.657 -3.180 1.00 93.25 85 HIS A C 1
ATOM 682 O O . HIS A 1 85 ? 9.803 2.819 -3.480 1.00 93.25 85 HIS A O 1
ATOM 688 N N . ILE A 1 86 ? 10.948 1.344 -2.237 1.00 93.81 86 ILE A N 1
ATOM 689 C CA . ILE A 1 86 ? 11.694 2.352 -1.455 1.00 93.81 86 ILE A CA 1
ATOM 690 C C . ILE A 1 86 ? 12.477 3.298 -2.374 1.00 93.81 86 ILE A C 1
ATOM 692 O O . ILE A 1 86 ? 12.539 4.499 -2.121 1.00 93.81 86 ILE A O 1
ATOM 696 N N . PHE A 1 87 ? 13.043 2.774 -3.462 1.00 94.81 87 PHE A N 1
ATOM 697 C CA . PHE A 1 87 ? 13.737 3.585 -4.459 1.00 94.81 87 PHE A CA 1
ATOM 698 C C . PHE A 1 87 ? 12.790 4.532 -5.223 1.00 94.81 87 PHE A C 1
ATOM 700 O O . PHE A 1 87 ? 13.128 5.693 -5.475 1.00 94.81 87 PHE A O 1
ATOM 707 N N . LEU A 1 88 ? 11.590 4.065 -5.579 1.00 90.62 88 LEU A N 1
ATOM 708 C CA . LEU A 1 88 ? 10.606 4.853 -6.327 1.00 90.62 88 LEU A CA 1
ATOM 709 C C . LEU A 1 88 ? 9.799 5.824 -5.461 1.00 90.62 88 LEU A C 1
ATOM 711 O O . LEU A 1 88 ? 9.380 6.873 -5.954 1.00 90.62 88 LEU A O 1
ATOM 715 N N . GLU A 1 89 ? 9.581 5.502 -4.187 1.00 88.50 89 GLU A N 1
ATOM 716 C CA . GLU A 1 89 ? 8.678 6.218 -3.285 1.00 88.50 89 GLU A CA 1
ATOM 717 C C . GLU A 1 89 ? 8.922 7.741 -3.249 1.00 88.50 89 GLU A C 1
ATOM 719 O O . GLU A 1 89 ? 7.942 8.483 -3.348 1.00 88.50 89 GLU A O 1
ATOM 724 N N . PRO A 1 90 ? 10.166 8.265 -3.179 1.00 88.88 90 PRO A N 1
ATOM 725 C CA . PRO A 1 90 ? 10.406 9.711 -3.173 1.00 88.88 90 PRO A CA 1
ATOM 726 C C . PRO A 1 90 ? 9.923 10.412 -4.450 1.00 88.88 90 PRO A C 1
ATOM 728 O O . PRO A 1 90 ? 9.403 11.526 -4.392 1.00 88.88 90 PRO A O 1
ATOM 731 N N . HIS A 1 91 ? 10.047 9.744 -5.597 1.00 87.25 91 HIS A N 1
ATOM 732 C CA . HIS A 1 91 ? 9.650 10.270 -6.904 1.00 87.25 91 HIS A CA 1
ATOM 733 C C . HIS A 1 91 ? 8.138 10.151 -7.103 1.00 87.25 91 HIS A C 1
ATOM 735 O O . HIS A 1 91 ? 7.471 11.112 -7.491 1.00 87.25 91 HIS A O 1
ATOM 741 N N . ALA A 1 92 ? 7.568 9.004 -6.727 1.00 83.31 92 ALA A N 1
ATOM 742 C CA . ALA A 1 92 ? 6.124 8.820 -6.679 1.00 83.31 92 ALA A CA 1
ATOM 743 C C . ALA A 1 92 ? 5.477 9.857 -5.749 1.00 83.31 92 ALA A C 1
ATOM 745 O O . ALA A 1 92 ? 4.396 10.365 -6.040 1.00 83.31 92 ALA A O 1
ATOM 746 N N . LYS A 1 93 ? 6.165 10.264 -4.670 1.00 81.94 93 LYS A N 1
ATOM 747 C CA . LYS A 1 93 ? 5.708 11.284 -3.721 1.00 81.94 93 LYS A CA 1
ATOM 748 C C . LYS A 1 93 ? 5.667 12.717 -4.260 1.00 81.94 93 LYS A C 1
ATOM 750 O O . LYS A 1 93 ? 5.055 13.556 -3.602 1.00 81.94 93 LYS A O 1
ATOM 755 N N . VAL A 1 94 ? 6.224 12.991 -5.431 1.00 80.44 94 VAL A N 1
ATOM 756 C CA . VAL A 1 94 ? 6.132 14.309 -6.081 1.00 80.44 94 VAL A CA 1
ATOM 757 C C . VAL A 1 94 ? 5.355 14.270 -7.393 1.00 80.44 94 VAL A C 1
ATOM 759 O O . VAL A 1 94 ? 5.176 15.303 -8.028 1.00 80.44 94 VAL A O 1
ATOM 762 N N . MET A 1 95 ? 4.854 13.099 -7.791 1.00 74.69 95 MET A N 1
ATOM 763 C CA . MET A 1 95 ? 4.023 12.959 -8.979 1.00 74.69 95 MET A CA 1
ATOM 764 C C . MET A 1 95 ? 2.614 13.504 -8.705 1.00 74.69 95 MET A C 1
ATOM 766 O O . MET A 1 95 ? 1.970 13.138 -7.714 1.00 74.69 95 MET A O 1
ATOM 770 N N . TYR A 1 96 ? 2.150 14.392 -9.584 1.00 71.31 96 TYR A N 1
ATOM 771 C CA . TYR A 1 96 ? 0.811 14.976 -9.564 1.00 71.31 96 TYR A CA 1
ATOM 772 C C . TYR A 1 96 ? 0.113 14.640 -10.873 1.00 71.31 96 TYR A C 1
ATOM 774 O O . TYR A 1 96 ? 0.717 14.734 -11.940 1.00 71.31 96 TYR A O 1
ATOM 782 N N . GLN A 1 97 ? -1.166 14.288 -10.791 1.00 67.31 97 GLN A N 1
ATOM 783 C CA . GLN A 1 97 ? -2.006 14.205 -11.974 1.00 67.31 97 GLN A CA 1
ATOM 784 C C . GLN A 1 97 ? -2.594 15.585 -12.247 1.00 67.31 97 GLN A C 1
ATOM 786 O O . GLN A 1 97 ? -3.090 16.270 -11.343 1.00 67.31 97 GLN A O 1
ATOM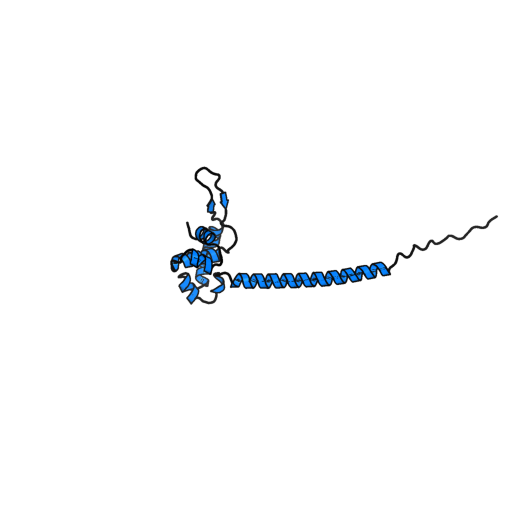 791 N N . THR A 1 98 ? -2.493 16.011 -13.500 1.00 64.62 98 THR A N 1
ATOM 792 C CA . THR A 1 98 ? -3.095 17.246 -13.981 1.00 64.62 98 THR A CA 1
ATOM 793 C C . THR A 1 98 ? -4.509 16.947 -14.451 1.00 64.62 98 THR A C 1
ATOM 795 O O . THR A 1 98 ? -4.742 16.115 -15.323 1.00 64.62 98 THR A O 1
ATOM 798 N N . TYR A 1 99 ? -5.471 17.640 -13.857 1.00 63.59 99 TYR A N 1
ATOM 799 C CA . TYR A 1 99 ? -6.870 17.567 -14.244 1.00 63.59 99 TYR A CA 1
ATOM 800 C C . TYR A 1 99 ? -7.256 18.886 -14.909 1.00 63.59 99 TYR A C 1
ATOM 802 O O . TYR A 1 99 ? -7.095 19.958 -14.323 1.00 63.59 99 TYR A O 1
ATOM 810 N N . GLY A 1 100 ? -7.760 18.812 -16.138 1.00 60.62 100 GLY A N 1
ATOM 811 C CA . GLY A 1 100 ? -8.267 19.970 -16.868 1.00 60.62 100 GLY A CA 1
ATOM 812 C C . GLY A 1 100 ? -8.519 19.655 -18.338 1.00 60.62 100 GLY A C 1
ATOM 813 O O . GLY A 1 100 ? -7.798 18.865 -18.945 1.00 60.62 100 GLY A O 1
ATOM 814 N N . LYS A 1 101 ? -9.551 20.272 -18.918 1.00 56.62 101 LYS A N 1
ATOM 815 C CA . LYS A 1 101 ? -9.718 20.323 -20.375 1.00 56.62 101 LYS A CA 1
ATOM 816 C C . LYS A 1 101 ? -8.835 21.440 -20.930 1.00 56.62 101 LYS A C 1
ATOM 818 O O . LYS A 1 101 ? -8.585 22.429 -20.242 1.00 56.62 101 LYS A O 1
ATOM 823 N N . SER A 1 102 ? -8.367 21.289 -22.170 1.00 53.34 102 SER A N 1
ATOM 824 C CA . SER A 1 102 ? -7.582 22.323 -22.858 1.00 53.34 102 SER A CA 1
ATOM 825 C C . SER A 1 102 ? -8.303 23.678 -22.785 1.00 53.34 102 SER A C 1
ATOM 827 O O . SER A 1 102 ? -9.374 23.825 -23.368 1.00 53.34 102 SER A O 1
ATOM 829 N N . GLY A 1 103 ? -7.727 24.644 -22.059 1.00 58.25 103 GLY A N 1
ATOM 830 C CA . GLY A 1 103 ? -8.272 26.000 -21.885 1.00 58.25 103 GLY A CA 1
ATOM 831 C C . GLY A 1 103 ? -8.814 26.345 -20.488 1.00 58.25 103 GLY A C 1
ATOM 832 O O . GLY A 1 103 ? -9.099 27.514 -20.240 1.00 58.25 103 GLY A O 1
ATOM 833 N N . GLU A 1 104 ? -8.919 25.388 -19.559 1.00 60.84 104 GLU A N 1
ATOM 834 C CA . GLU A 1 104 ? -9.340 25.636 -18.167 1.00 60.84 104 GLU A CA 1
ATOM 835 C C . GLU A 1 104 ? -8.171 25.581 -17.169 1.00 60.84 104 GLU A C 1
ATOM 837 O O . GLU A 1 104 ? -7.079 25.099 -17.479 1.00 60.84 104 GLU A O 1
ATOM 842 N N . LYS A 1 105 ? -8.396 26.091 -15.945 1.00 55.19 105 LYS A N 1
ATOM 843 C CA . LYS A 1 105 ? -7.409 26.040 -14.855 1.00 55.19 105 LYS A CA 1
ATOM 844 C C . LYS A 1 105 ? -6.984 24.590 -14.611 1.00 55.19 105 LYS A C 1
ATOM 846 O O . LYS A 1 105 ? -7.813 23.752 -14.267 1.00 55.19 105 LYS A O 1
ATOM 851 N N . VAL A 1 106 ? -5.689 24.323 -14.766 1.00 60.19 106 VAL A N 1
ATOM 852 C CA . VAL A 1 106 ? -5.091 23.020 -14.472 1.00 60.19 106 VAL A CA 1
ATOM 853 C C . VAL A 1 106 ? -5.081 22.825 -12.962 1.00 60.19 106 VAL A C 1
ATOM 855 O O . VAL A 1 106 ? -4.413 23.560 -12.235 1.00 60.19 106 VAL A O 1
ATOM 858 N N . TRP A 1 107 ? -5.812 21.823 -12.488 1.00 57.38 107 TRP A N 1
ATOM 859 C CA . TRP A 1 107 ? -5.762 21.406 -11.095 1.00 57.38 107 TRP A CA 1
ATOM 860 C C . TRP A 1 107 ? -4.716 20.304 -10.966 1.00 57.38 107 TRP A C 1
ATOM 862 O O . TRP A 1 107 ? -4.881 19.212 -11.508 1.00 57.38 107 TRP A O 1
ATOM 872 N N . MET A 1 108 ? -3.627 20.585 -10.250 1.00 57.97 108 MET A N 1
ATOM 873 C CA . MET A 1 108 ? -2.707 19.541 -9.808 1.00 57.97 108 MET A CA 1
ATOM 874 C C . MET A 1 108 ? -3.284 18.909 -8.554 1.00 57.97 108 MET A C 1
ATOM 876 O O . MET A 1 108 ? -3.296 19.513 -7.481 1.00 57.97 108 MET A O 1
ATOM 880 N N . ARG A 1 109 ? -3.765 17.678 -8.692 1.00 60.22 109 ARG A N 1
ATOM 881 C CA . ARG A 1 109 ? -4.134 16.863 -7.544 1.00 60.22 109 ARG A CA 1
ATOM 882 C C . ARG A 1 109 ? -3.236 15.645 -7.552 1.00 60.22 109 ARG A C 1
ATOM 884 O O . ARG A 1 109 ? -3.077 14.955 -8.557 1.00 60.22 109 ARG A O 1
ATOM 891 N N . ARG A 1 110 ? -2.673 15.341 -6.392 1.00 61.00 110 ARG A N 1
ATOM 892 C CA . ARG A 1 110 ? -2.283 13.964 -6.104 1.00 61.00 110 ARG A CA 1
ATOM 893 C C . ARG A 1 110 ? -3.543 13.126 -6.296 1.00 61.00 110 ARG A C 1
ATOM 895 O O . ARG A 1 110 ? -4.583 13.562 -5.792 1.00 61.00 110 ARG A O 1
ATOM 902 N N . PRO A 1 111 ? -3.518 12.000 -7.020 1.00 58.47 111 PRO A N 1
ATOM 903 C CA . PRO A 1 111 ? -4.639 11.067 -6.997 1.00 58.47 111 PRO A CA 1
ATOM 904 C C . PRO A 1 111 ? -4.820 10.574 -5.549 1.00 58.47 111 PRO A C 1
ATOM 906 O O . PRO A 1 111 ? -4.253 9.578 -5.124 1.00 58.47 111 PRO A O 1
ATOM 909 N N . ASN A 1 112 ? -5.515 11.369 -4.732 1.00 55.03 112 ASN A N 1
ATOM 910 C CA . ASN A 1 112 ? -5.536 11.243 -3.282 1.00 55.03 112 ASN A CA 1
ATOM 911 C C . ASN A 1 112 ? -6.347 10.007 -2.896 1.00 55.03 112 ASN A C 1
ATOM 913 O O . ASN A 1 112 ? -7.542 9.950 -3.173 1.00 55.03 112 ASN A O 1
ATOM 917 N N . GLY A 1 113 ? -5.718 9.117 -2.129 1.00 58.62 113 GLY A N 1
ATOM 918 C CA . GLY A 1 113 ? -6.002 9.077 -0.689 1.00 58.62 113 GLY A CA 1
ATOM 919 C C . GLY A 1 113 ? -6.531 7.761 -0.133 1.00 58.62 113 GLY A C 1
ATOM 920 O O . GLY A 1 113 ? -6.468 7.564 1.073 1.00 58.62 113 GLY A O 1
ATOM 921 N N . ASN A 1 114 ? -7.012 6.851 -0.979 1.00 64.19 114 ASN A N 1
ATOM 922 C CA . ASN A 1 114 ? -7.661 5.629 -0.489 1.00 64.19 114 ASN A CA 1
ATOM 923 C C . ASN A 1 114 ? -6.723 4.412 -0.417 1.00 64.19 114 ASN A C 1
ATOM 925 O O . ASN A 1 114 ? -7.147 3.345 0.033 1.00 64.19 114 ASN A O 1
ATOM 929 N N . MET A 1 115 ? -5.471 4.562 -0.862 1.00 76.25 115 MET A N 1
ATOM 930 C CA . MET A 1 115 ? -4.524 3.467 -1.056 1.00 76.25 115 MET A CA 1
ATOM 931 C C . MET A 1 115 ? -3.088 3.928 -0.788 1.00 76.25 115 MET A C 1
ATOM 933 O O . MET A 1 115 ? -2.752 5.090 -1.018 1.00 76.25 115 MET A O 1
ATOM 937 N N . GLN A 1 116 ? -2.253 3.034 -0.261 1.00 82.94 116 GLN A N 1
ATOM 938 C CA . GLN A 1 116 ? -0.837 3.318 -0.036 1.00 82.94 116 GLN A CA 1
ATOM 939 C C . GLN A 1 116 ? -0.074 3.233 -1.364 1.00 82.94 116 GLN A C 1
ATOM 941 O O . GLN A 1 116 ? -0.402 2.403 -2.205 1.00 82.94 116 GLN A O 1
ATOM 946 N N . LEU A 1 117 ? 0.982 4.039 -1.539 1.00 84.88 117 LEU A N 1
ATOM 947 C CA . LEU A 1 117 ? 1.795 4.044 -2.770 1.00 84.88 117 LEU A CA 1
ATOM 948 C C . LEU A 1 117 ? 2.327 2.653 -3.140 1.00 84.88 117 LEU A C 1
ATOM 950 O O . LEU A 1 117 ? 2.398 2.313 -4.318 1.00 84.88 117 LEU A O 1
ATOM 954 N N . ILE A 1 118 ? 2.662 1.844 -2.134 1.00 88.75 118 ILE A N 1
ATOM 955 C CA . ILE A 1 118 ? 3.141 0.480 -2.336 1.00 88.75 118 ILE A CA 1
ATOM 956 C C . ILE A 1 118 ? 2.061 -0.441 -2.908 1.00 88.75 118 ILE A C 1
ATOM 958 O O . ILE A 1 118 ? 2.353 -1.244 -3.789 1.00 88.75 118 ILE A O 1
ATOM 962 N N . ASP A 1 119 ? 0.809 -0.277 -2.480 1.00 88.31 119 ASP A N 1
ATOM 963 C CA . ASP A 1 119 ? -0.310 -1.048 -3.014 1.00 88.31 119 ASP A CA 1
ATOM 964 C C . ASP A 1 119 ? -0.693 -0.549 -4.413 1.00 88.31 119 ASP A C 1
ATOM 966 O O . ASP A 1 119 ? -1.060 -1.345 -5.273 1.00 88.31 119 ASP A O 1
ATOM 970 N N . GLU A 1 120 ? -0.584 0.758 -4.679 1.00 88.31 120 GLU A N 1
ATOM 971 C CA . GLU A 1 120 ? -0.793 1.312 -6.024 1.00 88.31 120 GLU A CA 1
ATOM 972 C C . GLU A 1 120 ? 0.229 0.758 -7.020 1.00 88.31 120 GLU A C 1
ATOM 974 O O . GLU A 1 120 ? -0.139 0.326 -8.114 1.00 88.31 120 GLU A O 1
ATOM 979 N N . LEU A 1 121 ? 1.502 0.715 -6.613 1.00 90.25 121 LEU A N 1
ATOM 980 C CA . LEU A 1 121 ? 2.568 0.076 -7.375 1.00 90.25 121 LEU A CA 1
ATOM 981 C C . LEU A 1 121 ? 2.275 -1.414 -7.574 1.00 90.25 121 LEU A C 1
ATOM 983 O O . LEU A 1 121 ? 2.394 -1.913 -8.689 1.00 90.25 121 LEU A O 1
ATOM 987 N N . PHE A 1 122 ? 1.869 -2.115 -6.516 1.00 91.75 122 PHE A N 1
ATOM 988 C CA . PHE A 1 122 ? 1.515 -3.528 -6.593 1.00 91.75 122 PHE A CA 1
ATOM 989 C C . PHE A 1 122 ? 0.388 -3.767 -7.604 1.00 91.75 122 PHE A C 1
ATOM 991 O O . PHE A 1 122 ? 0.554 -4.579 -8.508 1.00 91.75 122 PHE A O 1
ATOM 998 N N . MET A 1 123 ? -0.705 -3.001 -7.542 1.00 91.00 123 MET A N 1
ATOM 999 C CA . MET A 1 123 ? -1.808 -3.084 -8.505 1.00 91.00 123 MET A CA 1
ATOM 1000 C C . MET A 1 123 ? -1.347 -2.858 -9.945 1.00 91.00 123 MET A C 1
ATOM 1002 O O . MET A 1 123 ? -1.747 -3.596 -10.845 1.00 91.00 123 MET A O 1
ATOM 1006 N N . PHE A 1 124 ? -0.493 -1.858 -10.164 1.00 91.00 124 PHE A N 1
ATOM 1007 C CA . PHE A 1 124 ? 0.067 -1.569 -11.480 1.00 91.00 124 PHE A CA 1
ATOM 1008 C C . PHE A 1 124 ? 0.929 -2.726 -12.010 1.00 91.00 124 PHE A C 1
ATOM 1010 O O . PHE A 1 124 ? 0.812 -3.097 -13.177 1.00 91.00 124 PHE A O 1
ATOM 1017 N N . LEU A 1 125 ? 1.740 -3.351 -11.151 1.00 93.00 125 LEU A N 1
ATOM 1018 C CA . LEU A 1 125 ? 2.540 -4.525 -11.510 1.00 93.00 125 LEU A CA 1
ATOM 1019 C C . LEU A 1 125 ? 1.661 -5.738 -11.837 1.00 93.00 125 LEU A C 1
ATOM 1021 O O . LEU A 1 125 ? 1.890 -6.376 -12.863 1.00 93.00 125 LEU A O 1
ATOM 1025 N N . VAL A 1 126 ? 0.628 -6.011 -11.031 1.00 92.50 126 VAL A N 1
ATOM 1026 C CA . VAL A 1 126 ? -0.352 -7.080 -11.301 1.00 92.50 126 VAL A CA 1
ATOM 1027 C C . VAL A 1 126 ? -1.033 -6.872 -12.647 1.00 92.50 126 VAL A C 1
ATOM 1029 O O . VAL A 1 126 ? -1.158 -7.808 -13.441 1.00 92.50 126 VAL A O 1
ATOM 1032 N N . TRP A 1 127 ? -1.434 -5.635 -12.934 1.00 92.19 127 TRP A N 1
ATOM 1033 C CA . TRP A 1 127 ? -2.045 -5.277 -14.205 1.00 92.19 127 TRP A CA 1
ATOM 1034 C C . TRP A 1 127 ? -1.113 -5.550 -15.394 1.00 92.19 127 TRP A C 1
ATOM 1036 O O . TRP A 1 127 ? -1.524 -6.235 -16.330 1.00 92.19 127 TRP A O 1
ATOM 1046 N N . ILE A 1 128 ? 0.146 -5.098 -15.338 1.00 92.69 128 ILE A N 1
ATOM 1047 C CA . ILE A 1 128 ? 1.132 -5.332 -16.409 1.00 92.69 128 ILE A CA 1
ATOM 1048 C C . ILE A 1 128 ? 1.432 -6.824 -16.573 1.00 92.69 128 ILE A C 1
ATOM 1050 O O . ILE A 1 128 ? 1.521 -7.324 -17.695 1.00 92.69 128 ILE A O 1
ATOM 1054 N N . ARG A 1 129 ? 1.616 -7.542 -15.462 1.00 93.12 129 ARG A N 1
ATOM 1055 C CA . ARG A 1 129 ? 2.091 -8.927 -15.469 1.00 93.12 129 ARG A CA 1
ATOM 1056 C C . ARG A 1 129 ? 1.036 -9.917 -15.944 1.00 93.12 129 ARG A C 1
ATOM 1058 O O . ARG A 1 129 ? 1.383 -10.872 -16.647 1.00 93.12 129 ARG A O 1
ATOM 1065 N N . LEU A 1 130 ? -0.209 -9.725 -15.511 1.00 91.88 130 LEU A N 1
ATOM 1066 C CA . LEU A 1 130 ? -1.318 -10.650 -15.751 1.00 91.88 130 LEU A CA 1
ATOM 1067 C C . LEU A 1 130 ? -2.283 -10.162 -16.841 1.00 91.88 130 LEU A C 1
ATOM 1069 O O . LEU A 1 130 ? -3.119 -10.942 -17.288 1.00 91.88 130 LEU A O 1
ATOM 1073 N N . GLY A 1 131 ? -2.188 -8.900 -17.275 1.00 88.94 131 GLY A N 1
ATOM 1074 C CA . GLY A 1 131 ? -3.069 -8.335 -18.301 1.00 88.94 131 GLY A CA 1
ATOM 1075 C C . GLY A 1 131 ? -4.531 -8.240 -17.858 1.00 88.94 131 GLY A C 1
ATOM 1076 O O . GLY A 1 131 ? -5.436 -8.445 -18.664 1.00 88.94 131 GLY A O 1
ATOM 1077 N N . MET A 1 132 ? -4.771 -7.990 -16.567 1.00 86.12 132 MET A N 1
ATOM 1078 C CA . MET A 1 132 ? -6.115 -8.000 -15.981 1.00 86.12 132 MET A CA 1
ATOM 1079 C C . MET A 1 132 ? -7.006 -6.862 -16.493 1.00 86.12 132 MET A C 1
ATOM 1081 O O . MET A 1 132 ? -6.539 -5.756 -16.770 1.00 86.12 132 MET A O 1
ATOM 1085 N N . LEU A 1 133 ? -8.316 -7.112 -16.547 1.00 88.88 133 LEU A N 1
ATOM 1086 C CA . LEU A 1 133 ? -9.307 -6.078 -16.835 1.00 88.88 133 LEU A CA 1
ATOM 1087 C C . LEU A 1 133 ? -9.476 -5.134 -15.635 1.00 88.88 133 LEU A C 1
ATOM 1089 O O . LEU A 1 133 ? -9.266 -5.509 -14.479 1.00 88.88 133 LEU A O 1
ATOM 1093 N N . THR A 1 134 ? -9.911 -3.900 -15.899 1.00 88.69 134 THR A N 1
ATOM 1094 C CA . THR A 1 134 ? -10.165 -2.894 -14.852 1.00 88.69 134 THR A CA 1
ATOM 1095 C C . THR A 1 134 ? -11.236 -3.332 -13.857 1.00 88.69 134 THR A C 1
ATOM 1097 O O . THR A 1 134 ? -11.141 -2.989 -12.681 1.00 88.69 134 THR A O 1
ATOM 1100 N N . THR A 1 135 ? -12.232 -4.096 -14.308 1.00 89.44 135 THR A N 1
ATOM 1101 C CA . THR A 1 135 ? -13.291 -4.672 -13.467 1.00 89.44 135 THR A CA 1
ATOM 1102 C C . THR A 1 135 ? -12.737 -5.704 -12.493 1.00 89.44 135 THR A C 1
ATOM 1104 O O . THR A 1 135 ? -13.015 -5.631 -11.303 1.00 89.44 135 THR A O 1
ATOM 1107 N N . ASP A 1 136 ? -11.862 -6.595 -12.956 1.00 89.38 136 ASP A N 1
ATOM 1108 C CA . ASP A 1 136 ? -11.287 -7.631 -12.094 1.00 89.38 136 ASP A CA 1
ATOM 1109 C C . ASP A 1 136 ? -1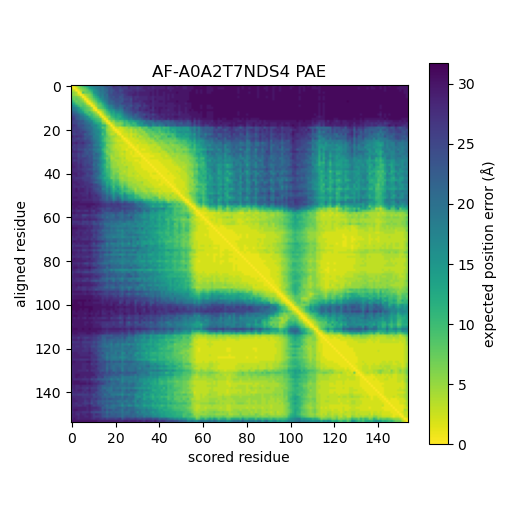0.328 -7.030 -11.057 1.00 89.38 136 ASP A C 1
ATOM 1111 O O . ASP A 1 136 ? -10.255 -7.486 -9.916 1.00 89.38 136 ASP A O 1
ATOM 1115 N N . LEU A 1 137 ? -9.588 -5.986 -11.440 1.00 89.50 137 LEU A N 1
ATOM 1116 C CA . LEU A 1 137 ? -8.756 -5.218 -10.512 1.00 89.50 137 LEU A CA 1
ATOM 1117 C C . LEU A 1 137 ? -9.609 -4.459 -9.490 1.00 89.50 137 LEU A C 1
ATOM 1119 O O . LEU A 1 137 ? -9.269 -4.449 -8.311 1.00 89.50 137 LEU A O 1
ATOM 1123 N N . SER A 1 138 ? -10.720 -3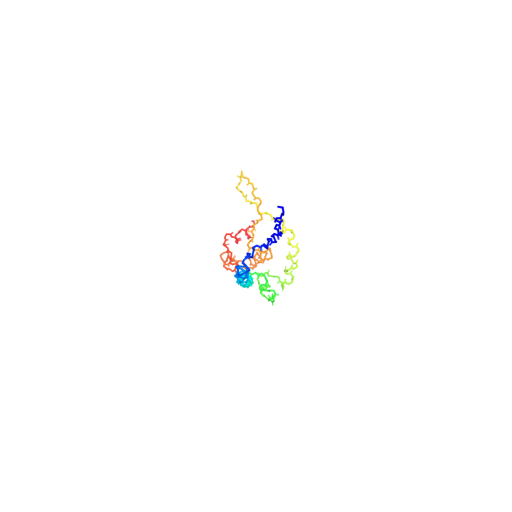.862 -9.925 1.00 89.62 138 SER A N 1
ATOM 1124 C CA . SER A 1 138 ? -11.691 -3.183 -9.056 1.00 89.62 138 SER A CA 1
ATOM 1125 C C . SER A 1 138 ? -12.199 -4.132 -7.969 1.00 89.62 138 SER A C 1
ATOM 1127 O O . SER A 1 138 ? -12.165 -3.786 -6.787 1.00 89.62 138 SER A O 1
ATOM 1129 N N . ASP A 1 139 ? -12.584 -5.348 -8.359 1.00 87.69 139 ASP A N 1
ATOM 1130 C CA . ASP A 1 139 ? -13.094 -6.367 -7.442 1.00 87.69 139 ASP A CA 1
ATOM 1131 C C . ASP A 1 139 ? -12.010 -6.882 -6.489 1.00 87.69 139 ASP A C 1
ATOM 1133 O O . ASP A 1 139 ? -12.241 -6.980 -5.285 1.00 87.69 139 ASP A O 1
ATOM 1137 N N . ARG A 1 140 ? -10.800 -7.165 -6.993 1.00 87.44 140 ARG A N 1
ATOM 1138 C CA . ARG A 1 140 ? -9.693 -7.646 -6.148 1.00 87.44 140 ARG A CA 1
ATOM 1139 C C . ARG A 1 140 ? -9.257 -6.606 -5.126 1.00 87.44 140 ARG A C 1
ATOM 1141 O O . ARG A 1 140 ? -9.107 -6.935 -3.957 1.00 87.44 140 ARG A O 1
ATOM 1148 N N . PHE A 1 141 ? -9.049 -5.365 -5.553 1.00 85.00 141 PHE A N 1
ATOM 1149 C CA . PHE A 1 141 ? -8.527 -4.300 -4.697 1.00 85.00 141 PHE A CA 1
ATOM 1150 C C . PHE A 1 141 ? -9.614 -3.571 -3.893 1.00 85.00 141 PHE A C 1
ATOM 1152 O O . PHE A 1 141 ? -9.281 -2.680 -3.112 1.00 85.00 141 PHE A O 1
ATOM 1159 N N . ALA A 1 142 ? -10.889 -3.948 -4.055 1.00 84.94 142 ALA A N 1
ATOM 1160 C CA . ALA A 1 142 ? -12.041 -3.328 -3.397 1.00 84.94 142 ALA A CA 1
ATOM 1161 C C . ALA A 1 142 ? -12.078 -1.793 -3.570 1.00 84.94 142 ALA A C 1
ATOM 1163 O O . ALA A 1 142 ? -12.399 -1.039 -2.648 1.00 84.94 142 ALA A O 1
ATOM 1164 N N . ILE A 1 143 ? -11.731 -1.318 -4.768 1.00 84.56 143 ILE A N 1
ATOM 1165 C CA . ILE A 1 143 ? -11.769 0.100 -5.153 1.00 84.56 143 ILE A CA 1
ATOM 1166 C 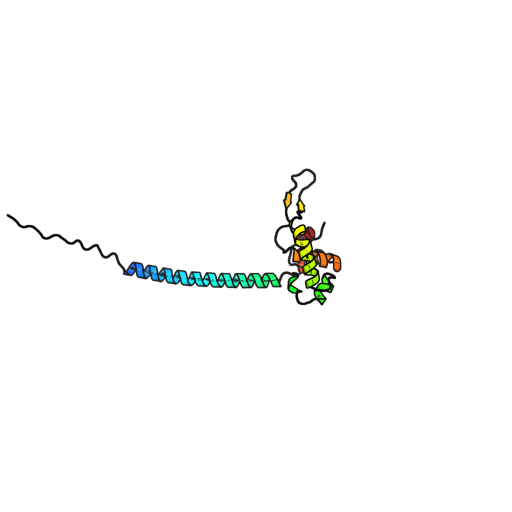C . ILE A 1 143 ? -12.637 0.275 -6.390 1.00 84.56 143 ILE A C 1
ATOM 1168 O O . ILE A 1 143 ? -12.820 -0.663 -7.147 1.00 84.56 143 ILE A O 1
ATOM 1172 N N . SER A 1 144 ? -13.163 1.478 -6.632 1.00 87.06 144 SER A N 1
ATOM 1173 C CA . SER A 1 144 ? -14.005 1.704 -7.814 1.00 87.06 144 SER A CA 1
ATOM 1174 C C . SER A 1 144 ? -13.224 1.526 -9.124 1.00 87.06 144 SER A C 1
ATOM 1176 O O . SER A 1 144 ? -12.065 1.938 -9.214 1.00 87.06 144 SER A O 1
ATOM 1178 N N . ALA A 1 145 ? -13.879 1.026 -10.176 1.00 86.75 145 ALA A N 1
ATOM 1179 C CA . ALA A 1 145 ? -13.280 0.904 -11.508 1.00 86.75 145 ALA A CA 1
ATOM 1180 C C . ALA A 1 145 ? -12.714 2.238 -12.034 1.00 86.75 145 ALA A C 1
ATOM 1182 O O . ALA A 1 145 ? -11.649 2.259 -12.646 1.00 86.75 145 ALA A O 1
ATOM 1183 N N . SER A 1 146 ? -13.365 3.368 -11.726 1.00 85.44 146 SER A N 1
ATOM 1184 C CA . SER A 1 146 ? -12.828 4.697 -12.047 1.00 85.44 146 SER A CA 1
ATOM 1185 C C . SER A 1 146 ? -11.496 4.961 -11.341 1.00 85.44 146 SER A C 1
ATOM 1187 O O . SER A 1 146 ? -10.590 5.517 -11.954 1.00 85.44 146 SER A O 1
ATOM 1189 N N . SER A 1 147 ? -11.362 4.568 -10.071 1.00 83.88 147 SER A N 1
ATOM 1190 C CA . SER A 1 147 ? -10.111 4.702 -9.317 1.00 83.88 147 SER A CA 1
ATOM 1191 C C . SER A 1 147 ? -9.008 3.811 -9.881 1.00 83.88 147 SER A C 1
ATOM 1193 O O . SER A 1 147 ? -7.866 4.259 -9.949 1.00 83.88 147 SER A O 1
ATOM 1195 N N . VAL A 1 148 ? -9.340 2.591 -10.320 1.00 86.81 148 VAL A N 1
ATOM 1196 C CA . VAL A 1 148 ? -8.396 1.711 -11.030 1.00 86.81 148 VAL A CA 1
ATOM 1197 C C . VAL A 1 148 ? -7.912 2.398 -12.303 1.00 86.81 148 VAL A C 1
ATOM 1199 O O . VAL A 1 148 ? -6.708 2.558 -12.480 1.00 86.81 148 VAL A O 1
ATOM 1202 N N . SER A 1 149 ? -8.829 2.877 -13.152 1.00 87.00 149 SER A N 1
ATOM 1203 C CA . SER A 1 149 ? -8.490 3.568 -14.402 1.00 87.00 149 SER A CA 1
ATOM 1204 C C . SER A 1 149 ? -7.579 4.771 -14.178 1.00 87.00 149 SER A C 1
ATOM 1206 O O . SER A 1 149 ? -6.594 4.913 -14.889 1.00 87.00 149 SER A O 1
ATOM 1208 N N . THR A 1 150 ? -7.845 5.603 -13.170 1.00 81.56 150 THR A N 1
ATOM 1209 C CA . THR A 1 150 ? -6.978 6.741 -12.824 1.00 81.56 150 THR A CA 1
ATOM 1210 C C . THR A 1 150 ? -5.564 6.319 -12.413 1.00 81.56 150 THR A C 1
ATOM 1212 O O . THR A 1 150 ? -4.631 7.101 -12.567 1.00 81.56 150 THR A O 1
ATOM 1215 N N . LYS A 1 151 ? -5.393 5.115 -11.861 1.00 81.38 151 LYS A N 1
ATOM 1216 C CA . LYS A 1 151 ? -4.099 4.607 -11.386 1.00 81.38 151 LYS A CA 1
ATOM 1217 C C . LYS A 1 151 ? -3.300 3.871 -12.462 1.00 81.38 151 LYS A C 1
ATOM 1219 O O . LYS A 1 151 ? -2.078 3.901 -12.400 1.00 81.38 151 LYS A O 1
ATOM 1224 N N . ILE A 1 152 ? -3.966 3.221 -13.420 1.00 81.94 152 ILE A N 1
ATOM 1225 C CA . ILE A 1 152 ? -3.295 2.462 -14.491 1.00 81.94 152 ILE A CA 1
ATOM 1226 C C . ILE A 1 152 ? -3.130 3.253 -15.792 1.00 81.94 152 ILE A C 1
ATOM 1228 O O . ILE A 1 152 ? -2.185 3.000 -16.533 1.00 81.94 152 ILE A O 1
ATOM 1232 N N . ASN A 1 153 ? -4.036 4.190 -16.090 1.00 71.06 153 ASN A N 1
ATOM 1233 C CA . ASN A 1 153 ? -3.966 4.964 -17.324 1.00 71.06 153 ASN A CA 1
ATOM 1234 C C . ASN A 1 153 ? -2.982 6.120 -17.131 1.00 71.06 153 ASN A C 1
ATOM 1236 O O . ASN A 1 153 ? -3.241 7.037 -16.347 1.00 71.06 153 ASN A O 1
ATOM 1240 N N . VAL A 1 154 ? -1.863 6.033 -17.851 1.00 57.28 154 VAL A N 1
ATOM 1241 C CA . VAL A 1 154 ? -0.832 7.071 -17.994 1.00 57.28 154 VAL A CA 1
ATOM 1242 C C . VAL A 1 154 ? -1.111 7.899 -19.239 1.00 57.28 154 VAL A C 1
ATOM 1244 O O . VAL A 1 154 ? -1.455 7.288 -20.276 1.00 57.28 154 VAL A O 1
#

Radius of gyration: 32.29 Å; Cα contacts (8 Å, |Δi|>4): 99; chains: 1; bounding box: 40×70×106 Å

Foldseek 3Di:
DDDDDDDDPPDPDDDDPPVVVVVVVVVVVVVVVVVVVVVVVVVVVVVCVVVVVVQFLFLVVCQPPQVVVCQQQVDNGSVRLVVVCVVCVVVLVPDWDWDDDPPDDTDTDDLDDDDDPRRLVSLLRSCVRVVDDLVVSCNNRVHDSVSSCVSNPD

pLDDT: me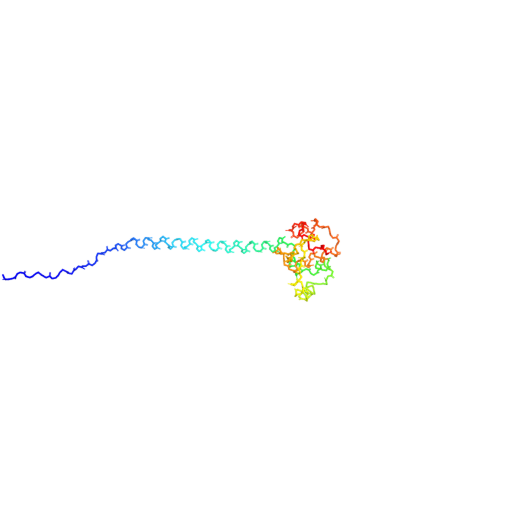an 78.47, std 16.36, range [41.38, 95.88]

Solvent-accessible surface area (backbone atoms only — not comparable to full-atom values): 9170 Å² total; per-residue (Å²): 140,82,91,81,82,80,83,80,82,79,75,79,79,84,77,64,68,69,64,54,55,52,52,52,52,53,51,51,52,51,49,53,55,48,55,50,51,49,53,51,50,52,51,49,48,53,50,50,54,53,49,56,62,67,66,33,65,41,58,76,82,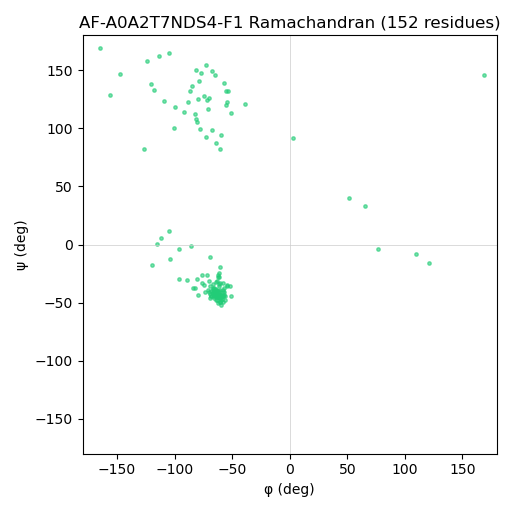38,61,86,33,35,70,57,33,26,70,42,50,68,34,84,28,45,67,62,48,49,53,53,45,64,69,44,46,70,59,62,71,69,57,61,47,77,45,64,60,98,91,53,79,69,43,76,37,58,88,76,78,89,68,53,71,66,36,53,50,45,51,46,33,31,34,71,65,68,66,58,54,54,64,61,49,13,64,52,44,70,44,54,47,69,58,42,46,67,71,65,61,128

Secondary structure (DSSP, 8-state):
---PPPP---------THHHHHHHHHHHHHHHHHHHHHHHHHHHHHHHHHHHHHHS--GGGGTT-HHHHHHHHS-SSHHHHHHHHHHHHHHHTT--EEE--TTS--EEE---SSS-HHHHHHHHHHHHHH---HHHHHHHHTS-HHHHHHHH--